Protein AF-A0A1I7EHF7-F1 (afdb_monomer_lite)

Secondary structure (DSSP, 8-state):
-EETTEEP-TTS-EEEESSTTSPPEEESSHHHHHHHHHH---HHHHHH-EEEETT--EEEHHHHHHHHHHHHHHH--

Foldseek 3Di:
DADPNDDDDQQFKKWKDLAPPDDTDTDNGNLVSLVVLVVDPDPVSLQRMWMATPVGDIDHNVRSVVSVVVCVVPVVD

Structure (mmCIF, N/CA/C/O backbone):
data_AF-A0A1I7EHF7-F1
#
_entry.id   AF-A0A1I7EHF7-F1
#
loop_
_atom_site.group_PDB
_atom_site.id
_atom_site.type_symbol
_atom_site.label_atom_id
_atom_site.label_alt_id
_atom_site.label_comp_id
_atom_site.label_asym_id
_atom_site.label_entity_id
_atom_site.label_seq_id
_atom_site.pdbx_PDB_ins_code
_atom_site.Cartn_x
_atom_site.Cartn_y
_atom_site.Cartn_z
_atom_site.occupancy
_atom_site.B_iso_or_equiv
_atom_site.auth_seq_id
_atom_site.auth_comp_id
_atom_site.auth_asym_id
_atom_site.auth_atom_id
_atom_site.pdbx_PDB_model_num
ATOM 1 N N . MET A 1 1 ? -8.644 1.038 9.319 1.00 77.25 1 MET A N 1
ATOM 2 C CA . MET A 1 1 ? -7.703 0.589 10.383 1.00 77.25 1 MET A CA 1
ATOM 3 C C . MET A 1 1 ? -6.759 1.723 10.768 1.00 77.25 1 MET A C 1
ATOM 5 O O . MET A 1 1 ? -6.805 2.743 10.096 1.00 77.25 1 MET A O 1
ATOM 9 N N . ILE A 1 2 ? -5.918 1.580 11.800 1.00 78.31 2 ILE A N 1
ATOM 10 C CA . ILE A 1 2 ? -4.919 2.601 12.166 1.00 78.31 2 ILE A CA 1
ATOM 11 C C . ILE A 1 2 ? -3.511 2.029 11.980 1.00 78.31 2 ILE A C 1
ATOM 13 O O . ILE A 1 2 ? -3.177 1.032 12.611 1.00 78.31 2 ILE A O 1
ATOM 17 N N . ILE A 1 3 ? -2.686 2.675 11.152 1.00 76.31 3 ILE A N 1
ATOM 18 C CA . ILE A 1 3 ? -1.253 2.369 10.998 1.00 76.31 3 ILE A CA 1
ATOM 19 C C . ILE A 1 3 ? -0.465 3.629 11.354 1.00 76.31 3 ILE A C 1
ATOM 21 O O . ILE A 1 3 ? -0.719 4.691 10.793 1.00 76.31 3 ILE A O 1
ATOM 25 N N . HIS A 1 4 ? 0.460 3.533 12.316 1.00 71.88 4 HIS A N 1
ATOM 26 C CA . HIS A 1 4 ? 1.269 4.667 12.799 1.00 71.88 4 HIS A CA 1
ATOM 27 C C . HIS A 1 4 ? 0.444 5.926 13.149 1.00 71.88 4 HIS A C 1
ATOM 29 O O . HIS A 1 4 ? 0.838 7.051 12.851 1.00 71.88 4 HIS A O 1
ATOM 35 N N . GLY A 1 5 ? -0.737 5.743 13.750 1.00 77.81 5 GLY A N 1
ATOM 36 C CA . GLY A 1 5 ? -1.636 6.846 14.113 1.00 77.81 5 GLY A CA 1
ATOM 37 C C . GLY A 1 5 ? -2.426 7.451 12.946 1.00 77.81 5 GLY A C 1
ATOM 38 O O . GLY A 1 5 ? -3.184 8.392 13.161 1.00 77.81 5 GLY A O 1
ATOM 39 N N . LYS A 1 6 ? -2.297 6.913 11.726 1.00 78.25 6 LYS A N 1
ATOM 40 C CA . LYS A 1 6 ? -3.073 7.329 10.552 1.00 78.25 6 LYS A CA 1
ATOM 41 C C . LYS A 1 6 ? -4.230 6.369 10.314 1.00 78.25 6 LYS A C 1
ATOM 43 O O . LYS A 1 6 ? -4.029 5.155 10.255 1.00 78.25 6 LYS A O 1
ATOM 48 N N . THR A 1 7 ? -5.430 6.912 10.133 1.00 85.19 7 THR A N 1
ATOM 49 C CA . THR A 1 7 ? -6.575 6.140 9.644 1.00 85.19 7 THR A CA 1
ATOM 50 C C . THR A 1 7 ? -6.310 5.727 8.201 1.00 85.19 7 THR A C 1
ATOM 52 O O . THR A 1 7 ? -6.127 6.574 7.334 1.00 85.19 7 THR A O 1
ATOM 55 N N . VAL A 1 8 ? -6.295 4.424 7.950 1.00 87.19 8 VAL A N 1
ATOM 56 C CA . VAL A 1 8 ? -6.154 3.835 6.620 1.00 87.19 8 VAL A CA 1
ATOM 57 C C . VAL A 1 8 ? -7.511 3.337 6.140 1.00 87.19 8 VAL A C 1
ATOM 59 O O . VAL A 1 8 ? -8.157 2.529 6.825 1.00 87.19 8 VAL A O 1
ATOM 62 N N . VAL A 1 9 ? -7.897 3.804 4.952 1.00 90.88 9 VAL A N 1
ATOM 63 C CA . VAL A 1 9 ? -9.089 3.392 4.205 1.00 90.88 9 VAL A CA 1
ATOM 64 C C . VAL A 1 9 ? -8.630 2.543 3.019 1.00 90.88 9 VAL A C 1
ATOM 66 O O . VAL A 1 9 ? -7.961 3.036 2.118 1.00 90.88 9 VAL A O 1
ATOM 69 N N . LEU A 1 10 ? -8.939 1.246 3.043 1.00 91.19 10 LEU A N 1
ATOM 70 C CA . LEU A 1 10 ? -8.473 0.297 2.020 1.00 91.19 10 LEU A CA 1
ATOM 71 C C . LEU A 1 10 ? -9.220 0.427 0.684 1.00 91.19 10 LEU A C 1
ATOM 73 O O . LEU A 1 10 ? -8.670 0.060 -0.355 1.00 91.19 10 LEU A O 1
ATOM 77 N N . ASP A 1 11 ? -10.434 0.977 0.726 1.00 93.38 11 ASP A N 1
ATOM 78 C CA . ASP A 1 11 ? -11.311 1.189 -0.431 1.00 93.38 11 ASP A CA 1
ATOM 79 C C . ASP A 1 11 ? -11.089 2.551 -1.106 1.00 93.38 11 ASP A C 1
ATOM 81 O O . ASP A 1 11 ? -11.827 2.942 -2.007 1.00 93.38 11 ASP A O 1
ATOM 85 N N . GLU A 1 12 ? -10.084 3.303 -0.666 1.00 94.75 12 GLU A N 1
ATOM 86 C CA . GLU A 1 12 ? -9.708 4.553 -1.309 1.00 94.75 12 GLU A CA 1
ATOM 87 C C . GLU A 1 12 ? -8.766 4.285 -2.483 1.00 94.75 12 GLU A C 1
ATOM 89 O O . GLU A 1 12 ? -7.910 3.404 -2.411 1.00 94.75 12 GLU A O 1
ATOM 94 N N . SER A 1 13 ? -8.882 5.066 -3.555 1.00 96.75 13 SER A N 1
ATOM 95 C CA . SER A 1 13 ? -7.961 4.978 -4.684 1.00 96.75 13 SER A CA 1
ATOM 96 C C . SER A 1 13 ? -6.529 5.352 -4.307 1.00 96.75 13 SER A C 1
ATOM 98 O O . SER A 1 13 ? -6.280 6.202 -3.446 1.00 96.75 13 SER A O 1
ATOM 100 N N . ALA A 1 14 ? -5.569 4.715 -4.975 1.00 96.81 14 ALA A N 1
ATOM 101 C CA . ALA A 1 14 ? -4.155 4.889 -4.687 1.00 96.81 14 ALA A CA 1
ATOM 102 C C . ALA A 1 14 ? -3.278 4.681 -5.924 1.00 96.81 14 ALA A C 1
ATOM 104 O O . ALA A 1 14 ? -3.611 3.921 -6.828 1.00 96.81 14 ALA A O 1
ATOM 105 N N . THR A 1 15 ? -2.117 5.322 -5.934 1.00 95.88 15 THR A N 1
ATOM 106 C CA . THR A 1 15 ? -1.105 5.181 -6.979 1.00 95.88 15 THR A CA 1
ATOM 107 C C . THR A 1 15 ? 0.124 4.506 -6.398 1.00 95.88 15 THR A C 1
ATOM 109 O O . THR A 1 15 ? 0.686 4.970 -5.407 1.00 95.88 15 THR A O 1
ATOM 112 N N . PHE A 1 16 ? 0.556 3.419 -7.022 1.00 94.50 16 PHE A N 1
ATOM 113 C CA . PHE A 1 16 ? 1.802 2.735 -6.717 1.00 94.50 16 PHE A CA 1
ATOM 114 C C . PHE A 1 16 ? 2.942 3.294 -7.570 1.00 94.50 16 PHE A C 1
ATOM 116 O O . PHE A 1 16 ? 2.817 3.416 -8.785 1.00 94.50 16 PHE A O 1
ATOM 123 N N . TYR A 1 17 ? 4.075 3.585 -6.952 1.00 91.44 17 TYR A N 1
ATOM 124 C CA . TYR A 1 17 ? 5.297 4.029 -7.606 1.00 91.44 17 TYR A CA 1
ATOM 125 C C . TYR A 1 17 ? 6.381 2.991 -7.340 1.00 91.44 17 TYR A C 1
ATOM 127 O O . TYR A 1 17 ? 6.752 2.803 -6.187 1.00 91.44 17 TYR A O 1
ATOM 135 N N . GLU A 1 18 ? 6.907 2.341 -8.382 1.00 86.19 18 GLU A N 1
ATOM 136 C CA . GLU A 1 18 ? 8.051 1.415 -8.261 1.00 86.19 18 GLU A CA 1
ATOM 137 C C . GLU A 1 18 ? 9.365 2.128 -7.916 1.00 86.19 18 GLU A C 1
ATOM 139 O O . GLU A 1 18 ? 10.282 1.532 -7.357 1.00 86.19 18 GLU A O 1
ATOM 144 N N . ASP A 1 19 ? 9.474 3.385 -8.335 1.00 80.44 19 ASP A N 1
ATOM 145 C CA . ASP A 1 19 ? 10.611 4.271 -8.130 1.00 80.44 19 ASP A CA 1
ATOM 146 C C . ASP A 1 19 ? 10.115 5.719 -8.251 1.00 80.44 19 ASP A C 1
ATOM 148 O O . ASP A 1 19 ? 9.171 6.004 -8.993 1.00 80.44 19 ASP A O 1
ATOM 152 N N . ARG A 1 20 ? 10.775 6.647 -7.555 1.00 64.12 20 ARG A N 1
ATOM 153 C CA . ARG A 1 20 ? 10.43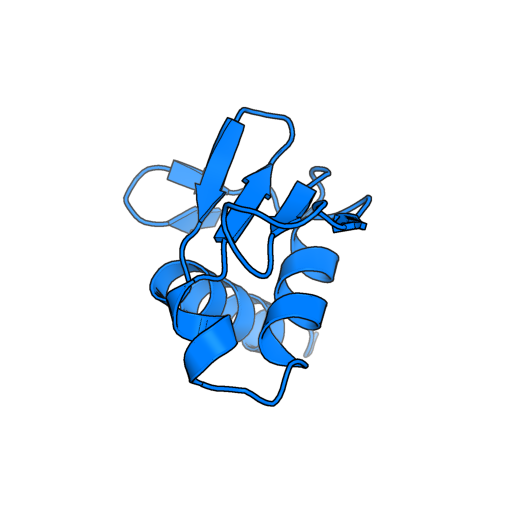3 8.079 -7.504 1.00 64.12 20 ARG A CA 1
ATOM 154 C C . ARG A 1 20 ? 10.557 8.777 -8.861 1.00 64.12 20 ARG A C 1
ATOM 156 O O . ARG A 1 20 ? 10.064 9.890 -9.015 1.00 64.12 20 ARG A O 1
ATOM 163 N N . PHE A 1 21 ? 11.222 8.141 -9.824 1.00 68.25 21 PHE A N 1
ATOM 164 C CA . PHE A 1 21 ? 11.479 8.679 -11.161 1.00 68.25 21 PHE A CA 1
ATOM 165 C C . PHE A 1 21 ? 10.626 8.038 -12.265 1.00 68.25 21 PHE A C 1
ATOM 167 O O . PHE A 1 21 ? 10.711 8.458 -13.419 1.00 68.25 21 PHE A O 1
ATOM 174 N N . LYS A 1 22 ? 9.807 7.026 -11.945 1.00 71.81 22 LYS A N 1
ATOM 175 C CA . LYS A 1 22 ? 8.932 6.350 -12.914 1.00 71.81 22 LYS A CA 1
ATOM 176 C C . LYS A 1 22 ? 7.487 6.837 -12.809 1.00 71.81 22 LYS A C 1
ATOM 178 O O . LYS A 1 22 ? 7.049 7.326 -11.771 1.00 71.81 22 LYS A O 1
ATOM 183 N N . HIS A 1 23 ? 6.731 6.654 -13.894 1.00 80.38 23 HIS A N 1
ATOM 184 C CA . HIS A 1 23 ? 5.279 6.832 -13.869 1.00 80.38 23 HIS A CA 1
ATOM 185 C C . HIS A 1 23 ? 4.651 5.870 -12.857 1.00 80.38 23 HIS A C 1
ATOM 187 O O . HIS A 1 23 ? 4.932 4.671 -12.878 1.00 80.38 23 HIS A O 1
ATOM 193 N N . GLY A 1 24 ? 3.807 6.412 -11.979 1.00 89.00 24 GLY A N 1
ATOM 194 C CA . GLY A 1 24 ? 3.027 5.618 -11.040 1.00 89.00 24 GLY A CA 1
ATOM 195 C C . GLY A 1 24 ? 1.882 4.880 -11.733 1.00 89.00 24 GLY A C 1
ATOM 196 O O . GLY A 1 24 ? 1.323 5.360 -12.719 1.00 89.00 24 GLY A O 1
ATOM 197 N N . MET A 1 25 ? 1.525 3.718 -11.198 1.00 94.06 25 MET A N 1
ATOM 198 C CA . MET A 1 25 ? 0.387 2.912 -11.620 1.00 94.06 25 MET A CA 1
ATOM 199 C C . MET A 1 25 ? -0.803 3.183 -10.701 1.00 94.06 25 MET A C 1
ATOM 201 O O . MET A 1 25 ? -0.716 2.989 -9.490 1.00 94.06 25 MET A O 1
ATOM 205 N N . PHE A 1 26 ? -1.911 3.642 -11.277 1.00 95.38 26 PHE A N 1
ATOM 206 C CA . PHE A 1 26 ? -3.141 3.914 -10.541 1.00 95.38 26 PHE A CA 1
ATOM 207 C C . PHE A 1 26 ? -3.930 2.632 -10.256 1.00 95.38 26 PHE A C 1
ATOM 209 O O . PHE A 1 26 ? -4.071 1.773 -11.126 1.00 95.38 26 PHE A O 1
ATOM 216 N N . PHE A 1 27 ? -4.514 2.566 -9.063 1.00 96.31 27 PHE A N 1
ATOM 217 C CA . PHE A 1 27 ? -5.440 1.536 -8.620 1.00 96.31 27 PHE A CA 1
ATOM 218 C C . PHE A 1 27 ? -6.693 2.184 -8.017 1.00 96.31 27 PHE A C 1
ATOM 220 O O . PHE A 1 27 ? -6.580 3.124 -7.224 1.00 96.31 27 PHE A O 1
ATOM 227 N N . PRO A 1 28 ? -7.895 1.664 -8.320 1.00 95.69 28 PRO A N 1
ATOM 228 C CA . PRO A 1 28 ? -9.135 2.174 -7.741 1.00 95.69 28 PRO A CA 1
ATOM 229 C C . PRO A 1 28 ? -9.230 1.935 -6.229 1.00 95.69 28 PRO A C 1
ATOM 231 O O . PRO A 1 28 ? -9.955 2.671 -5.566 1.00 95.69 28 PRO A O 1
ATOM 234 N N . TYR A 1 29 ? -8.469 0.974 -5.689 1.00 96.19 29 TYR A N 1
ATOM 235 C CA . TYR A 1 29 ? -8.442 0.638 -4.266 1.00 96.19 29 TYR A CA 1
ATOM 236 C C . TYR A 1 29 ? -7.006 0.438 -3.762 1.00 96.19 29 TYR A C 1
ATOM 238 O O . TYR A 1 29 ? -6.201 -0.248 -4.401 1.00 96.19 29 TYR A O 1
ATOM 246 N N . LEU A 1 30 ? -6.697 0.968 -2.578 1.00 95.19 30 LEU A N 1
ATOM 247 C CA . LEU A 1 30 ? -5.419 0.801 -1.885 1.00 95.19 30 LEU A CA 1
ATOM 248 C C . LEU A 1 30 ? -5.093 -0.680 -1.680 1.00 95.19 30 LEU A C 1
ATOM 250 O O . LEU A 1 30 ? -3.948 -1.089 -1.864 1.00 95.19 30 LEU A O 1
ATOM 254 N N . SER A 1 31 ? -6.096 -1.502 -1.372 1.00 95.06 31 SER A N 1
ATOM 255 C CA . SER A 1 31 ? -5.931 -2.955 -1.245 1.00 95.06 31 SER A CA 1
ATOM 256 C C . SER A 1 31 ? -5.359 -3.612 -2.510 1.00 95.06 31 SER A C 1
ATOM 258 O O . SER A 1 31 ? -4.546 -4.532 -2.411 1.00 95.06 31 SER A O 1
ATOM 260 N N . GLN A 1 32 ? -5.726 -3.124 -3.698 1.00 96.12 32 GLN A N 1
ATOM 261 C CA . GLN A 1 32 ? -5.194 -3.619 -4.969 1.00 96.12 32 GLN A CA 1
ATOM 262 C C . GLN A 1 32 ? -3.765 -3.131 -5.212 1.00 96.12 32 GLN A C 1
ATOM 264 O O . GLN A 1 32 ? -2.917 -3.922 -5.625 1.00 96.12 32 GLN A O 1
ATOM 269 N N . ALA A 1 33 ? -3.480 -1.863 -4.900 1.00 95.44 33 ALA A N 1
ATOM 270 C CA . ALA A 1 33 ? -2.129 -1.315 -4.997 1.00 95.44 33 ALA A CA 1
ATOM 271 C C . ALA A 1 33 ? -1.141 -2.083 -4.102 1.00 95.44 33 ALA A C 1
ATOM 273 O O . ALA A 1 33 ? -0.032 -2.395 -4.531 1.00 95.44 33 ALA A O 1
ATOM 274 N N . VAL A 1 34 ? -1.557 -2.440 -2.881 1.00 94.62 34 VAL A N 1
ATOM 275 C CA . VAL A 1 34 ? -0.751 -3.231 -1.936 1.00 94.62 34 VAL A CA 1
ATOM 276 C C . VAL A 1 34 ? -0.449 -4.618 -2.499 1.00 94.62 34 VAL A C 1
ATOM 278 O O . VAL A 1 34 ? 0.715 -5.011 -2.539 1.00 94.62 34 VAL A O 1
ATOM 281 N N . ARG A 1 35 ? -1.463 -5.335 -3.005 1.00 94.00 35 ARG A N 1
ATOM 282 C CA . ARG A 1 35 ? -1.267 -6.658 -3.627 1.00 94.00 35 ARG A CA 1
ATOM 283 C C . ARG A 1 35 ? -0.334 -6.603 -4.828 1.00 94.00 35 ARG A C 1
ATOM 285 O O . ARG A 1 35 ? 0.512 -7.477 -4.999 1.00 94.00 35 ARG A O 1
ATOM 292 N N . HIS A 1 36 ? -0.471 -5.567 -5.651 1.00 93.38 36 HIS A N 1
ATOM 293 C CA . HIS A 1 36 ? 0.427 -5.369 -6.776 1.00 93.38 36 HIS A CA 1
ATOM 294 C C . HIS A 1 36 ? 1.864 -5.142 -6.303 1.00 93.38 36 HIS A C 1
ATOM 296 O O . HIS A 1 36 ? 2.769 -5.827 -6.774 1.00 93.38 36 HIS A O 1
ATOM 302 N N . ALA A 1 37 ? 2.066 -4.253 -5.329 1.00 91.94 37 ALA A N 1
ATOM 303 C CA . ALA A 1 37 ? 3.383 -3.943 -4.792 1.00 91.94 37 ALA A CA 1
ATOM 304 C C . ALA A 1 37 ? 4.119 -5.205 -4.305 1.00 91.94 37 ALA A C 1
ATOM 306 O O . ALA A 1 37 ? 5.263 -5.429 -4.699 1.00 91.94 37 ALA A O 1
ATOM 307 N N . VAL A 1 38 ? 3.455 -6.067 -3.522 1.00 91.12 38 VAL A N 1
ATOM 308 C CA . VAL A 1 38 ? 4.058 -7.314 -3.002 1.00 91.12 38 VAL A CA 1
ATOM 309 C C . VAL A 1 38 ? 4.269 -8.396 -4.063 1.00 91.12 38 VAL A C 1
ATOM 311 O O . VAL A 1 38 ? 5.122 -9.261 -3.883 1.00 91.12 38 VAL A O 1
ATOM 314 N N . SER A 1 39 ? 3.548 -8.343 -5.187 1.00 90.06 39 SER A N 1
ATOM 315 C CA . SER A 1 39 ? 3.725 -9.292 -6.296 1.00 90.06 39 SER A CA 1
ATOM 316 C C . SER A 1 39 ? 5.014 -9.066 -7.100 1.00 90.06 39 SER A C 1
ATOM 318 O O . SER A 1 39 ? 5.407 -9.926 -7.890 1.00 90.06 39 SER A O 1
ATOM 320 N N . ILE A 1 40 ? 5.695 -7.929 -6.904 1.00 84.62 40 ILE A N 1
ATOM 321 C CA . ILE A 1 40 ? 6.904 -7.569 -7.650 1.00 84.62 40 ILE A CA 1
ATOM 322 C C . ILE A 1 40 ? 8.136 -8.248 -7.015 1.00 84.62 40 ILE A C 1
ATOM 324 O O . ILE A 1 40 ? 8.495 -7.942 -5.873 1.00 84.62 40 ILE A O 1
ATOM 328 N N . PRO A 1 41 ? 8.855 -9.122 -7.749 1.00 73.38 41 PRO A N 1
ATOM 329 C CA . PRO A 1 41 ? 9.871 -10.017 -7.182 1.00 73.38 41 PRO A CA 1
ATOM 330 C C . PRO A 1 41 ? 11.243 -9.367 -6.905 1.00 73.38 41 PRO A C 1
ATOM 3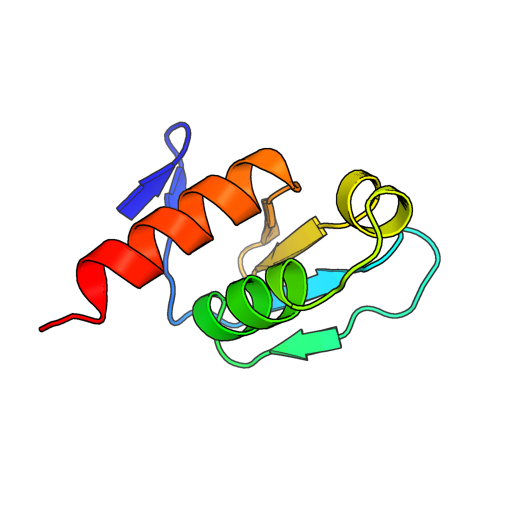32 O O . PRO A 1 41 ? 12.213 -10.069 -6.623 1.00 73.38 41 PRO A O 1
ATOM 335 N N . CYS A 1 42 ? 11.383 -8.040 -6.999 1.00 75.31 42 CYS A N 1
ATOM 336 C CA . CYS A 1 42 ? 12.688 -7.371 -6.971 1.00 75.31 42 CYS A CA 1
ATOM 337 C C . CYS A 1 42 ? 12.916 -6.533 -5.707 1.00 75.31 42 CYS 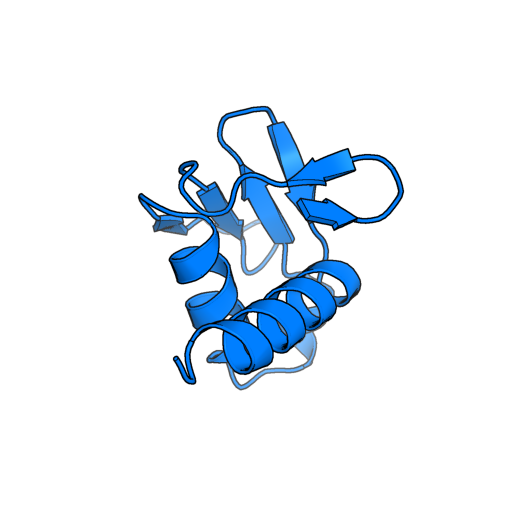A C 1
ATOM 339 O O . CYS A 1 42 ? 12.422 -5.412 -5.600 1.00 75.31 42 CYS A O 1
ATOM 341 N N . ALA A 1 43 ? 13.784 -7.008 -4.808 1.00 70.38 43 ALA A N 1
ATOM 342 C CA . ALA A 1 43 ? 14.132 -6.325 -3.554 1.00 70.38 43 ALA A CA 1
ATOM 343 C C . ALA A 1 43 ? 14.635 -4.872 -3.726 1.00 70.38 43 ALA A C 1
ATOM 345 O O . ALA A 1 43 ? 14.413 -4.031 -2.857 1.00 70.38 43 ALA A O 1
ATOM 346 N N . ARG A 1 44 ? 15.282 -4.538 -4.855 1.00 69.38 44 ARG A N 1
ATOM 347 C CA . ARG A 1 44 ? 15.689 -3.147 -5.147 1.00 69.38 44 ARG A CA 1
ATOM 348 C C . ARG A 1 44 ? 14.497 -2.244 -5.466 1.00 69.38 44 ARG A C 1
ATOM 350 O O . ARG A 1 44 ? 14.477 -1.107 -5.012 1.00 69.38 44 ARG A O 1
ATOM 357 N N . GLN A 1 45 ? 13.513 -2.746 -6.215 1.00 70.31 45 GLN A N 1
ATOM 358 C CA . GLN A 1 45 ? 12.274 -2.008 -6.488 1.00 70.31 45 GLN A CA 1
ATOM 359 C C . GLN A 1 45 ? 11.442 -1.870 -5.213 1.00 70.31 45 GLN A C 1
ATOM 361 O O . GLN A 1 45 ? 10.874 -0.818 -4.968 1.00 70.31 45 GLN A O 1
ATOM 366 N N . GLN A 1 46 ? 11.463 -2.880 -4.344 1.00 79.25 46 GLN A N 1
ATOM 367 C CA . GLN A 1 46 ? 10.775 -2.844 -3.055 1.00 79.25 46 GLN A CA 1
ATOM 368 C C . GLN A 1 46 ? 11.264 -1.699 -2.152 1.00 79.25 46 GLN A C 1
ATOM 370 O O . GLN A 1 46 ? 10.450 -1.009 -1.556 1.00 79.25 46 GLN A O 1
ATOM 375 N N . GLN A 1 47 ? 12.571 -1.415 -2.090 1.00 78.75 47 GLN A N 1
ATOM 376 C CA . GLN A 1 47 ? 13.091 -0.301 -1.275 1.00 78.75 47 GLN A CA 1
ATOM 377 C C . GLN A 1 47 ? 12.721 1.093 -1.806 1.00 78.75 47 GLN A C 1
ATOM 379 O O . GLN A 1 47 ? 12.620 2.040 -1.024 1.00 78.75 47 GLN A O 1
ATOM 384 N N . ALA A 1 48 ? 12.553 1.232 -3.121 1.00 82.88 48 ALA A N 1
ATOM 385 C CA . ALA A 1 48 ? 12.161 2.487 -3.761 1.00 82.88 48 ALA A CA 1
ATOM 386 C C . ALA A 1 48 ? 10.635 2.637 -3.889 1.00 82.88 48 ALA A C 1
ATOM 388 O O . ALA A 1 48 ? 10.149 3.739 -4.159 1.00 82.88 48 ALA A O 1
ATOM 389 N N . ALA A 1 49 ? 9.900 1.547 -3.665 1.00 88.50 49 ALA A N 1
ATOM 390 C CA . ALA A 1 49 ? 8.469 1.487 -3.842 1.00 88.50 49 ALA A CA 1
ATOM 391 C C . ALA A 1 49 ? 7.710 2.312 -2.800 1.00 88.50 49 ALA A C 1
ATOM 393 O O . ALA A 1 49 ? 8.013 2.299 -1.603 1.00 88.50 49 ALA A O 1
ATOM 394 N N . SER A 1 50 ? 6.663 2.991 -3.259 1.00 93.44 50 SER A N 1
ATOM 395 C CA . SER A 1 50 ? 5.705 3.648 -2.376 1.00 93.44 50 SER A CA 1
ATOM 396 C C . SER A 1 50 ? 4.304 3.645 -2.967 1.00 93.44 50 SER A C 1
ATOM 398 O O . SER A 1 50 ? 4.132 3.593 -4.181 1.00 93.44 50 SER A O 1
ATOM 400 N N . ILE A 1 51 ? 3.298 3.709 -2.104 1.00 94.62 51 ILE A N 1
ATOM 401 C CA . ILE A 1 51 ? 1.906 3.912 -2.499 1.00 94.62 51 ILE A CA 1
ATOM 402 C C . ILE A 1 51 ? 1.452 5.259 -1.950 1.00 94.62 51 ILE A C 1
ATOM 404 O O . ILE A 1 51 ? 1.694 5.556 -0.783 1.00 94.62 51 ILE A O 1
ATOM 408 N N . VAL A 1 52 ? 0.788 6.064 -2.773 1.00 94.50 52 VAL A N 1
ATOM 409 C CA . VAL A 1 52 ? 0.175 7.333 -2.367 1.00 94.50 52 VAL A CA 1
ATOM 410 C C . VAL A 1 52 ? -1.323 7.252 -2.622 1.00 94.50 52 VAL A C 1
ATOM 412 O O . VAL A 1 52 ? -1.751 7.011 -3.747 1.00 94.50 52 VAL A O 1
ATOM 415 N N . THR A 1 53 ? -2.122 7.427 -1.578 1.00 94.75 53 THR A N 1
ATOM 416 C CA . THR A 1 53 ? -3.593 7.483 -1.665 1.00 94.75 53 THR A CA 1
ATOM 417 C C . THR A 1 53 ? -4.072 8.818 -2.224 1.00 94.75 53 THR A C 1
ATOM 419 O O . THR A 1 53 ? -3.333 9.804 -2.227 1.00 94.75 53 THR A O 1
ATOM 422 N N . GLN A 1 54 ? -5.325 8.872 -2.670 1.00 92.75 54 GLN A N 1
ATOM 423 C CA . GLN A 1 54 ? -5.955 10.100 -3.159 1.00 92.75 54 GLN A CA 1
ATOM 424 C C . GLN A 1 54 ? -5.987 11.225 -2.103 1.00 92.75 54 GLN A C 1
ATOM 426 O O . GLN A 1 54 ? -5.858 12.398 -2.446 1.00 92.75 54 GLN A O 1
ATOM 431 N N . SER A 1 55 ? -6.083 10.876 -0.822 1.00 91.00 55 SER A N 1
ATOM 432 C CA . SER A 1 55 ? -6.018 11.766 0.338 1.00 91.00 55 SER A CA 1
ATOM 433 C C . SER A 1 55 ? -4.599 12.252 0.652 1.00 91.00 55 SER A C 1
ATOM 435 O O . SER A 1 55 ? -4.408 13.073 1.549 1.00 91.00 55 SER A O 1
ATOM 437 N N . GLY A 1 56 ? -3.597 11.779 -0.095 1.00 90.06 56 GLY A N 1
ATOM 438 C CA . GLY A 1 56 ? -2.199 12.181 0.036 1.00 90.06 56 GLY A CA 1
ATOM 439 C C . GLY A 1 56 ? -1.421 11.402 1.096 1.00 90.06 56 GLY A C 1
ATOM 440 O O . GLY A 1 56 ? -0.277 11.750 1.391 1.00 90.06 56 GLY A O 1
ATOM 441 N N . VAL A 1 57 ? -1.994 10.341 1.675 1.00 92.00 57 VAL A N 1
ATOM 442 C CA . VAL A 1 57 ? -1.255 9.468 2.595 1.00 92.00 57 VAL A CA 1
ATOM 443 C C . VAL A 1 57 ? -0.287 8.602 1.800 1.00 92.00 57 VAL A C 1
ATOM 445 O O . VAL A 1 57 ? -0.700 7.870 0.899 1.00 92.00 57 VAL A O 1
ATOM 448 N N . GLN A 1 58 ? 0.990 8.672 2.170 1.00 92.81 58 GLN A N 1
ATOM 449 C CA . GLN A 1 58 ? 2.060 7.869 1.593 1.00 92.81 58 GLN A CA 1
ATOM 450 C C . GLN A 1 58 ? 2.417 6.683 2.495 1.00 92.81 58 GLN A C 1
ATOM 452 O O . GLN A 1 58 ? 2.540 6.843 3.713 1.00 92.81 58 GLN A O 1
ATOM 457 N N . PHE A 1 59 ? 2.635 5.531 1.864 1.00 92.12 59 PHE A N 1
ATOM 458 C CA . PHE A 1 59 ? 3.094 4.287 2.471 1.00 92.12 59 PHE A CA 1
ATOM 459 C C . PHE A 1 59 ? 4.384 3.833 1.790 1.00 92.12 59 PHE A C 1
ATOM 461 O O . PHE A 1 59 ? 4.414 3.650 0.570 1.00 92.12 59 PHE A O 1
ATOM 468 N N . GLY A 1 60 ? 5.452 3.663 2.565 1.00 92.00 60 GLY A N 1
ATOM 469 C CA . GLY A 1 60 ? 6.676 3.008 2.111 1.00 92.00 60 GLY A CA 1
ATOM 470 C C . GLY A 1 60 ? 6.590 1.489 2.251 1.00 92.00 60 GLY A C 1
ATOM 471 O O . GLY A 1 60 ? 5.621 0.948 2.780 1.00 92.00 60 GLY A O 1
ATOM 472 N N . TRP A 1 61 ? 7.638 0.782 1.826 1.00 91.50 61 TRP A N 1
ATOM 473 C CA . TRP A 1 61 ? 7.647 -0.686 1.810 1.00 91.50 61 TRP A CA 1
ATOM 474 C C . TRP A 1 61 ? 7.304 -1.352 3.148 1.00 91.50 61 TRP A C 1
ATOM 476 O O . TRP A 1 61 ? 6.559 -2.326 3.185 1.00 91.50 61 TRP A O 1
ATOM 486 N N . ALA A 1 62 ? 7.816 -0.824 4.263 1.00 90.06 62 ALA A N 1
ATOM 487 C CA . ALA A 1 62 ? 7.521 -1.368 5.588 1.00 90.06 62 ALA A CA 1
ATOM 488 C C . ALA A 1 62 ? 6.016 -1.324 5.900 1.00 90.06 62 ALA A C 1
ATOM 490 O O . ALA A 1 62 ? 5.454 -2.305 6.378 1.00 90.06 62 ALA A O 1
ATOM 491 N N . GLU A 1 63 ? 5.351 -0.216 5.572 1.00 92.50 63 GLU A N 1
ATOM 492 C CA . GLU A 1 63 ? 3.910 -0.056 5.774 1.00 92.50 63 GLU A CA 1
ATOM 493 C C . GLU A 1 63 ? 3.109 -0.890 4.771 1.00 92.50 63 GLU A C 1
ATOM 495 O O . GLU A 1 63 ? 2.084 -1.451 5.142 1.00 92.50 63 GLU A O 1
ATOM 500 N N . ILE A 1 64 ? 3.599 -1.040 3.535 1.00 92.88 64 ILE A N 1
ATOM 501 C CA . ILE A 1 64 ? 3.013 -1.930 2.520 1.00 92.88 64 ILE A CA 1
ATOM 502 C C . ILE A 1 64 ? 3.002 -3.387 3.004 1.00 92.88 64 ILE A C 1
ATOM 504 O O . ILE A 1 64 ? 1.996 -4.066 2.824 1.00 92.88 64 ILE A O 1
ATOM 508 N N . ASN 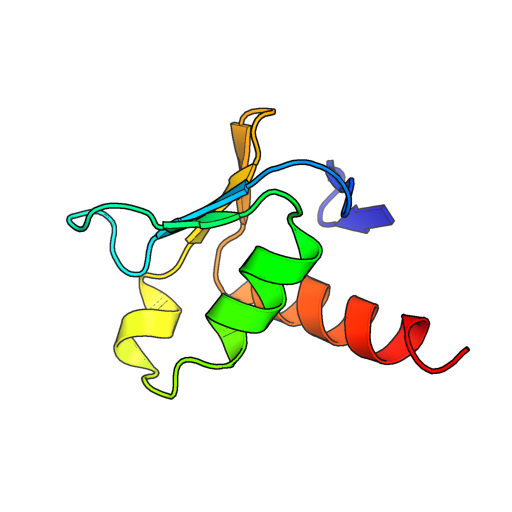A 1 65 ? 4.062 -3.862 3.667 1.00 91.75 65 ASN A N 1
ATOM 509 C CA . ASN A 1 65 ? 4.073 -5.218 4.232 1.00 91.75 65 ASN A CA 1
ATOM 510 C C . ASN A 1 65 ? 3.048 -5.374 5.363 1.00 91.75 65 ASN A C 1
ATOM 512 O O . ASN A 1 65 ? 2.285 -6.331 5.356 1.00 91.75 65 ASN A O 1
ATOM 516 N N . VAL A 1 66 ? 2.953 -4.399 6.276 1.00 92.19 66 VAL A N 1
ATOM 517 C CA . VAL A 1 66 ? 1.931 -4.411 7.343 1.00 92.19 66 VAL A CA 1
ATOM 518 C C . VAL A 1 66 ? 0.515 -4.404 6.756 1.00 92.19 66 VAL A C 1
ATOM 520 O O . VAL A 1 66 ? -0.360 -5.131 7.223 1.00 92.19 66 VAL A O 1
ATOM 523 N N . LEU A 1 67 ? 0.287 -3.599 5.713 1.00 92.31 67 LEU A N 1
ATOM 52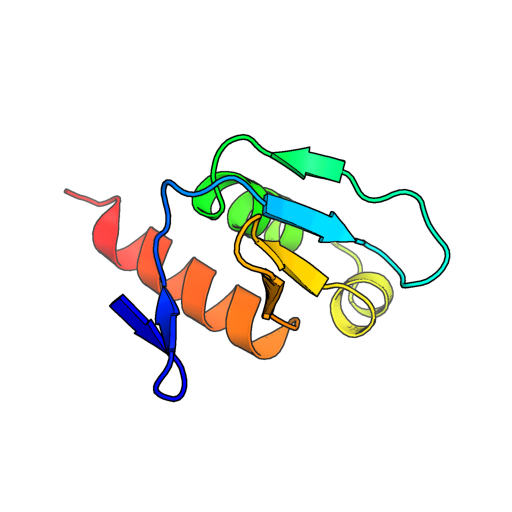4 C CA . LEU A 1 67 ? -0.972 -3.557 4.967 1.00 92.31 67 LEU A CA 1
ATOM 525 C C . LEU A 1 67 ? -1.297 -4.917 4.343 1.00 92.31 67 LEU A C 1
ATOM 527 O O . LEU A 1 67 ? -2.438 -5.365 4.411 1.00 92.31 67 LEU 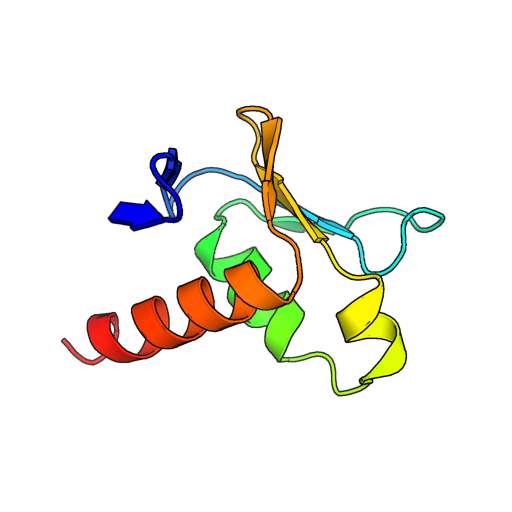A O 1
ATOM 531 N N . ASN A 1 68 ? -0.305 -5.567 3.738 1.00 93.25 68 ASN A N 1
ATOM 532 C CA . ASN A 1 68 ? -0.468 -6.874 3.120 1.00 93.25 68 ASN A CA 1
ATOM 533 C C . ASN A 1 68 ? -0.800 -7.959 4.151 1.00 93.25 68 ASN A C 1
ATOM 535 O O . ASN A 1 68 ? -1.749 -8.710 3.953 1.00 93.25 68 ASN A O 1
ATOM 539 N N . ASP A 1 69 ? -0.075 -8.002 5.268 1.00 91.38 69 ASP A N 1
ATOM 540 C CA . ASP A 1 69 ? -0.331 -8.960 6.347 1.00 91.38 69 ASP A CA 1
ATOM 541 C C . ASP A 1 69 ? -1.750 -8.801 6.905 1.00 91.38 69 ASP A C 1
ATOM 543 O O . ASP A 1 69 ? -2.449 -9.787 7.136 1.00 91.38 69 ASP A O 1
ATOM 547 N N . TYR A 1 70 ? -2.209 -7.554 7.055 1.00 90.62 70 TYR A N 1
ATOM 548 C CA . TYR A 1 70 ? -3.585 -7.261 7.439 1.00 90.62 70 TYR A CA 1
ATOM 549 C C . TYR A 1 70 ? -4.597 -7.790 6.412 1.00 90.62 70 TYR A C 1
ATOM 551 O O . TYR A 1 70 ? -5.575 -8.428 6.794 1.00 90.62 70 TYR A O 1
ATOM 559 N N . LEU A 1 71 ? -4.375 -7.555 5.114 1.00 90.56 71 LEU A N 1
ATOM 560 C CA . LEU A 1 71 ? -5.268 -8.054 4.061 1.00 90.56 71 LEU A CA 1
ATOM 561 C C . LEU A 1 71 ? -5.368 -9.583 4.091 1.00 90.56 71 LEU A C 1
ATOM 563 O O . LEU A 1 71 ? -6.474 -10.113 4.070 1.00 90.56 71 LEU A O 1
ATOM 567 N N . LEU A 1 72 ? -4.239 -10.280 4.231 1.00 89.94 72 LEU A N 1
ATOM 568 C CA . LEU A 1 72 ? -4.211 -11.742 4.308 1.00 89.94 72 LEU A CA 1
ATOM 569 C C . LEU A 1 72 ? -5.006 -12.280 5.507 1.00 89.94 72 LEU A C 1
ATOM 571 O O . LEU A 1 72 ? -5.747 -13.244 5.363 1.00 89.94 72 LEU A O 1
ATOM 575 N N . GLN A 1 73 ? -4.911 -11.633 6.671 1.00 87.44 73 GLN A N 1
ATOM 576 C CA . GLN A 1 73 ? -5.644 -12.045 7.878 1.00 87.44 73 GLN A CA 1
ATOM 577 C C . GLN A 1 73 ? -7.156 -11.790 7.802 1.00 87.44 73 GLN A C 1
ATOM 579 O O . GLN A 1 73 ? -7.926 -12.401 8.545 1.00 87.44 73 GLN A O 1
ATOM 584 N N . HIS A 1 74 ? -7.584 -10.858 6.949 1.00 79.44 74 HIS A N 1
ATOM 585 C CA . HIS A 1 74 ? -8.968 -10.394 6.883 1.00 79.44 74 HIS A CA 1
ATOM 586 C C . HIS A 1 74 ? -9.724 -10.831 5.618 1.00 79.44 74 HIS A C 1
ATOM 588 O O . HIS A 1 74 ? -10.943 -10.684 5.593 1.00 79.44 74 HIS A O 1
ATOM 594 N N . GLU A 1 75 ? -9.049 -11.394 4.611 1.00 68.06 75 GLU A N 1
ATOM 595 C CA . GLU A 1 75 ? -9.683 -12.001 3.429 1.00 68.06 75 GLU A CA 1
ATOM 596 C C . GLU A 1 75 ? -10.044 -13.489 3.595 1.00 68.06 75 GLU A C 1
ATOM 598 O O . GLU A 1 75 ? -10.802 -14.015 2.787 1.00 68.06 75 GLU A O 1
ATOM 603 N N . GLU A 1 76 ? -9.580 -14.175 4.647 1.00 50.97 76 GLU A N 1
ATOM 604 C CA . GLU A 1 76 ? -9.970 -15.568 4.953 1.00 50.97 76 GLU A CA 1
ATOM 605 C C . GLU A 1 76 ? -11.366 -15.706 5.619 1.00 50.97 76 GLU A C 1
ATOM 607 O O . GLU A 1 76 ? -11.612 -16.661 6.360 1.00 50.97 76 GLU A O 1
ATOM 612 N N . ARG A 1 77 ? -12.301 -14.770 5.394 1.00 40.50 77 ARG A N 1
ATOM 613 C CA . ARG A 1 77 ? -13.668 -14.820 5.954 1.00 40.50 77 ARG A CA 1
ATOM 614 C C . ARG A 1 77 ? -14.769 -14.682 4.915 1.00 40.50 77 ARG A C 1
ATOM 616 O O . ARG A 1 77 ? -14.716 -13.716 4.127 1.00 40.50 77 ARG A O 1
#

pLDDT: mean 86.37, std 10.84, range [40.5, 96.81]

Radius of gyration: 11.62 Å; chains: 1; bounding box: 29×28×28 Å

Sequence (77 aa):
MIIHGKTVVLDESATFYEDRFKHGMFFPYLSQAVRHAVSIPCARQQQAASIVTQSGVQFGWAEINVLNDYLLQHEER